Protein AF-A0A8C0X9A4-F1 (afdb_monomer)

Radius of gyration: 16.7 Å; Cα contacts (8 Å, |Δi|>4): 50; chains: 1; bounding box: 32×46×37 Å

Structure (mmCIF, N/CA/C/O backbone):
data_AF-A0A8C0X9A4-F1
#
_entry.id   AF-A0A8C0X9A4-F1
#
loop_
_atom_site.group_PDB
_atom_site.id
_atom_site.type_symbol
_atom_site.label_atom_id
_atom_site.label_alt_id
_atom_site.label_comp_id
_atom_site.label_asym_id
_atom_site.label_entity_id
_atom_site.label_seq_id
_atom_site.pdbx_PDB_ins_code
_atom_site.Cartn_x
_atom_site.Cartn_y
_atom_site.Cartn_z
_atom_site.occupancy
_atom_site.B_iso_or_equiv
_atom_site.auth_seq_id
_atom_site.auth_comp_id
_atom_site.auth_asym_id
_atom_site.auth_atom_id
_atom_site.pdbx_PDB_model_num
ATOM 1 N N . MET A 1 1 ? -3.564 -15.149 -9.905 1.00 48.62 1 MET A N 1
ATOM 2 C CA . MET A 1 1 ? -2.915 -14.439 -8.784 1.00 48.62 1 MET A CA 1
ATOM 3 C C . MET A 1 1 ? -3.964 -14.210 -7.712 1.00 48.62 1 MET A C 1
ATOM 5 O O . MET A 1 1 ? -4.952 -13.555 -8.007 1.00 48.62 1 MET A O 1
ATOM 9 N N . ALA A 1 2 ? -3.787 -14.801 -6.530 1.00 52.59 2 ALA A N 1
ATOM 10 C CA . ALA A 1 2 ? -4.727 -14.726 -5.405 1.00 52.59 2 ALA A CA 1
ATOM 11 C C . ALA A 1 2 ? -4.273 -13.749 -4.297 1.00 52.59 2 ALA A C 1
ATOM 13 O O . ALA A 1 2 ? -4.951 -13.626 -3.285 1.00 52.59 2 ALA A O 1
ATOM 14 N N . LEU A 1 3 ? -3.169 -13.013 -4.511 1.00 62.16 3 LEU A N 1
ATOM 15 C CA . LEU A 1 3 ? -2.470 -12.229 -3.477 1.00 62.16 3 LEU A CA 1
ATOM 16 C C . LEU A 1 3 ? -3.362 -11.250 -2.693 1.00 62.16 3 LEU A C 1
ATOM 18 O O . LEU A 1 3 ? -3.104 -11.007 -1.522 1.00 62.16 3 LEU A O 1
ATOM 22 N N . LEU A 1 4 ? -4.407 -10.698 -3.315 1.00 68.56 4 LEU A N 1
ATOM 23 C CA . LEU A 1 4 ? -5.314 -9.743 -2.665 1.00 68.56 4 LEU A CA 1
ATOM 24 C C . LEU A 1 4 ? -6.579 -10.393 -2.084 1.00 68.56 4 LEU A C 1
ATOM 26 O O . LEU A 1 4 ? -7.197 -9.821 -1.193 1.00 68.56 4 LEU A O 1
ATOM 30 N N . ALA A 1 5 ? -6.975 -11.571 -2.574 1.00 68.81 5 ALA A N 1
ATOM 31 C CA . ALA A 1 5 ? -8.206 -12.238 -2.142 1.00 68.81 5 ALA A CA 1
ATOM 32 C C . ALA A 1 5 ? -8.060 -12.910 -0.766 1.00 68.81 5 ALA A C 1
ATOM 34 O O . ALA A 1 5 ? -9.058 -13.141 -0.090 1.00 68.81 5 ALA A O 1
ATOM 35 N N . GLU A 1 6 ? -6.826 -13.198 -0.348 1.00 77.56 6 GLU A N 1
ATOM 36 C CA . GLU A 1 6 ? -6.508 -13.820 0.943 1.00 77.56 6 GLU A CA 1
ATOM 37 C C . GLU A 1 6 ? -6.422 -12.796 2.091 1.00 77.56 6 GLU A C 1
ATOM 39 O O . GLU A 1 6 ? -6.630 -13.147 3.249 1.00 77.56 6 GLU A O 1
ATOM 44 N N . HIS A 1 7 ? -6.195 -11.516 1.774 1.00 82.81 7 HIS A N 1
ATOM 45 C CA . HIS A 1 7 ? -5.990 -10.435 2.747 1.00 82.81 7 HIS A CA 1
ATOM 46 C C . HIS A 1 7 ? -6.996 -9.294 2.547 1.00 82.81 7 HIS A C 1
ATOM 48 O O . HIS A 1 7 ? -6.633 -8.128 2.378 1.00 82.81 7 HIS A O 1
ATOM 54 N N . LEU A 1 8 ? -8.287 -9.638 2.534 1.00 82.50 8 LEU A N 1
ATOM 55 C CA . LEU A 1 8 ? -9.356 -8.654 2.383 1.00 82.50 8 LEU A CA 1
ATOM 56 C C . LEU A 1 8 ? -9.427 -7.719 3.594 1.00 82.50 8 LEU A C 1
ATOM 58 O O . LEU A 1 8 ? -9.354 -8.139 4.749 1.00 82.50 8 LEU A O 1
ATOM 62 N N . LEU A 1 9 ? -9.640 -6.435 3.312 1.00 86.50 9 LEU A N 1
ATOM 63 C CA . LEU A 1 9 ? -9.939 -5.446 4.339 1.00 86.50 9 LEU A CA 1
ATOM 64 C C . LEU A 1 9 ? -11.260 -5.790 5.035 1.00 86.50 9 LEU A C 1
ATOM 66 O O . LEU A 1 9 ? -12.221 -6.231 4.398 1.00 86.50 9 LEU A O 1
ATOM 70 N N . LYS A 1 10 ? -11.325 -5.536 6.347 1.00 84.31 10 LYS A N 1
ATOM 71 C CA . LYS A 1 10 ? -12.581 -5.639 7.096 1.00 84.31 10 LYS A CA 1
ATOM 72 C C . LYS A 1 10 ? -13.625 -4.674 6.503 1.00 84.31 10 LYS A C 1
ATOM 74 O O . LYS A 1 10 ? -13.259 -3.562 6.109 1.00 84.31 10 LYS A O 1
ATOM 79 N N . PRO A 1 11 ? -14.917 -5.053 6.470 1.00 84.69 11 PRO A N 1
ATOM 80 C CA . PRO A 1 11 ? -15.988 -4.133 6.107 1.00 84.69 1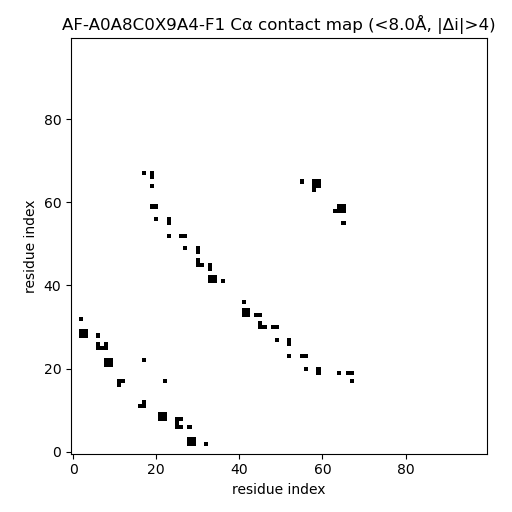1 PRO A CA 1
ATOM 81 C C . PRO A 1 11 ? -15.969 -2.888 6.994 1.00 84.69 11 PRO A C 1
ATOM 83 O O . PRO A 1 11 ? -15.648 -2.971 8.180 1.00 84.69 11 PRO A O 1
ATOM 86 N N . LEU A 1 12 ? -16.344 -1.741 6.428 1.00 83.56 12 LEU A N 1
ATOM 87 C CA . LEU A 1 12 ? -16.407 -0.492 7.179 1.00 83.56 12 LEU A CA 1
ATOM 88 C C . LEU A 1 12 ? -17.538 -0.568 8.228 1.00 83.56 12 LEU A C 1
ATOM 90 O O . LEU A 1 12 ? -18.691 -0.788 7.843 1.00 83.56 12 LEU A O 1
ATOM 94 N N . PRO A 1 13 ? -17.251 -0.382 9.528 1.00 80.88 13 PRO A N 1
ATOM 95 C CA . PRO A 1 13 ? -18.282 -0.345 10.561 1.00 80.88 13 PRO A CA 1
ATOM 96 C C . PRO A 1 13 ? -19.145 0.924 10.466 1.00 80.88 13 PRO A C 1
ATOM 98 O O . PRO A 1 13 ? -18.804 1.895 9.787 1.00 80.88 13 PRO A O 1
ATOM 101 N N . ALA A 1 14 ? -20.286 0.927 11.162 1.00 82.69 14 ALA A N 1
ATOM 102 C CA . ALA A 1 14 ? -21.264 2.020 11.111 1.00 82.69 14 ALA A CA 1
ATOM 103 C C . ALA A 1 14 ? -20.715 3.366 11.624 1.00 82.69 14 ALA A C 1
ATOM 105 O O . ALA A 1 14 ? -21.115 4.425 11.139 1.00 82.69 14 ALA A O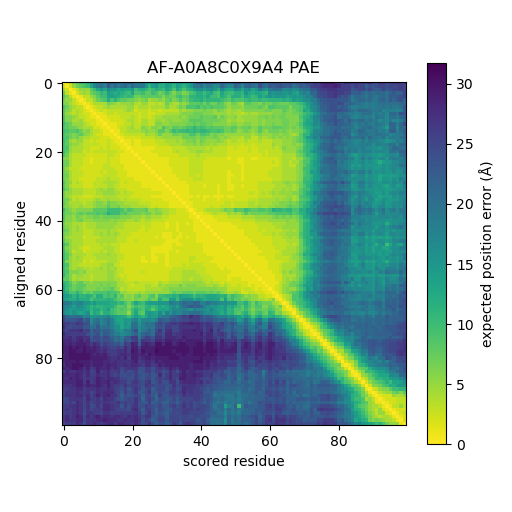 1
ATOM 106 N N . ASP A 1 15 ? -19.776 3.325 12.570 1.00 84.56 15 ASP A N 1
ATOM 107 C CA . ASP A 1 15 ? -19.063 4.492 13.103 1.00 84.56 15 ASP A CA 1
ATOM 108 C C . ASP A 1 15 ? -17.931 4.984 12.181 1.00 84.56 15 ASP A C 1
ATOM 110 O O . ASP A 1 15 ? -17.320 6.019 12.449 1.00 84.56 15 ASP A O 1
ATOM 114 N N . LYS A 1 16 ? -17.682 4.270 11.073 1.00 81.56 16 LYS A N 1
ATOM 115 C CA . LYS A 1 16 ? -16.641 4.533 10.072 1.00 81.56 16 LYS A CA 1
ATOM 116 C C . LYS A 1 16 ? -15.219 4.518 10.638 1.00 81.56 16 LYS A C 1
ATOM 118 O O . LYS A 1 16 ? -14.303 5.013 9.982 1.00 81.56 16 LYS A O 1
ATOM 123 N N . GLN A 1 17 ? -15.025 3.953 11.827 1.00 80.81 17 GLN A N 1
ATOM 124 C CA . GLN A 1 17 ? -13.703 3.797 12.414 1.00 80.81 17 GLN A CA 1
ATOM 125 C C . GLN A 1 17 ? -13.009 2.587 11.801 1.00 80.81 17 GLN A C 1
ATOM 127 O O . GLN A 1 17 ? -13.597 1.524 11.634 1.00 80.81 17 GLN A O 1
ATOM 132 N N . ILE A 1 18 ? -11.737 2.737 11.454 1.00 82.81 18 ILE A N 1
ATOM 133 C CA . ILE A 1 18 ? -10.934 1.633 10.932 1.00 82.81 18 ILE A CA 1
ATOM 134 C C . ILE A 1 18 ? -9.901 1.273 11.990 1.00 82.81 18 ILE A C 1
ATOM 136 O O . ILE A 1 18 ? -9.114 2.119 12.414 1.00 82.81 18 ILE A O 1
ATOM 140 N N . GLU A 1 19 ? -9.891 0.008 12.403 1.00 83.25 19 GLU A N 1
ATOM 141 C CA . GLU A 1 19 ? -8.883 -0.505 13.325 1.00 83.25 19 GLU A CA 1
ATOM 142 C C . GLU A 1 19 ? -7.504 -0.483 12.651 1.00 83.25 19 GLU A C 1
ATOM 144 O O . GLU A 1 19 ? -7.248 -1.221 11.696 1.00 83.25 19 GLU A O 1
ATOM 149 N N . THR A 1 20 ? -6.602 0.357 13.167 1.00 84.19 20 THR A N 1
ATOM 150 C CA . THR A 1 20 ? -5.276 0.597 12.579 1.00 84.19 20 THR A CA 1
ATOM 151 C C . THR A 1 20 ? -4.465 -0.690 12.400 1.00 84.19 20 THR A C 1
ATOM 153 O O . THR A 1 20 ? -3.873 -0.883 11.346 1.00 84.19 20 THR A O 1
ATOM 156 N N . GLY A 1 21 ? -4.452 -1.589 13.391 1.00 86.75 21 GLY A N 1
ATOM 157 C CA . GLY A 1 21 ? -3.660 -2.828 13.343 1.00 86.75 21 GLY A CA 1
ATOM 158 C C . GLY A 1 21 ? -4.078 -3.767 12.203 1.00 86.75 21 GLY A C 1
ATOM 159 O O . GLY A 1 21 ? -3.286 -3.975 11.286 1.00 86.75 21 GLY A O 1
ATOM 160 N N . PRO A 1 22 ? -5.325 -4.270 12.200 1.00 88.12 22 PRO A N 1
ATOM 161 C CA . PRO A 1 22 ? -5.830 -5.132 11.130 1.00 88.12 22 PRO A CA 1
ATOM 162 C C . PRO A 1 22 ? -5.793 -4.483 9.744 1.00 88.12 22 PRO A C 1
ATOM 164 O O . PRO A 1 22 ? -5.595 -5.170 8.745 1.00 88.12 22 PRO A O 1
ATOM 167 N N . PHE A 1 23 ? -5.955 -3.158 9.661 1.00 88.81 23 PHE A N 1
ATOM 168 C CA . PHE A 1 23 ? -5.769 -2.449 8.400 1.00 88.81 23 PHE A CA 1
ATOM 169 C C . PHE A 1 23 ? -4.321 -2.528 7.910 1.00 88.81 23 PHE A C 1
ATOM 171 O O . PHE A 1 23 ? -4.100 -2.893 6.759 1.00 88.81 23 PHE A O 1
ATOM 178 N N . LEU A 1 24 ? -3.345 -2.193 8.766 1.00 89.00 24 LEU A N 1
ATOM 179 C CA . LEU A 1 24 ? -1.919 -2.215 8.418 1.00 89.00 24 LEU A CA 1
ATOM 180 C C . LEU A 1 24 ? -1.443 -3.618 8.041 1.00 89.00 24 LEU A C 1
ATOM 182 O O . LEU A 1 24 ? -0.670 -3.753 7.097 1.00 89.00 24 LEU A O 1
ATOM 186 N N . GLU A 1 25 ? -1.942 -4.641 8.733 1.00 90.06 25 GLU A N 1
ATOM 187 C CA . GLU A 1 25 ? -1.698 -6.043 8.398 1.00 90.06 25 GLU A CA 1
ATOM 188 C C . GLU A 1 25 ? -2.179 -6.354 6.978 1.00 90.06 25 GLU A C 1
ATOM 190 O O . GLU A 1 25 ? -1.371 -6.727 6.131 1.00 90.06 25 GLU A O 1
ATOM 195 N N . ALA A 1 26 ? -3.450 -6.093 6.669 1.00 89.88 26 ALA A N 1
ATOM 196 C CA . ALA A 1 26 ? -4.005 -6.359 5.346 1.00 89.88 26 ALA A CA 1
ATOM 197 C C . ALA A 1 26 ? -3.272 -5.592 4.226 1.00 89.88 26 ALA A C 1
ATOM 199 O O . ALA A 1 26 ? -2.913 -6.181 3.205 1.00 89.88 26 ALA A O 1
ATOM 200 N N . VAL A 1 27 ? -2.977 -4.296 4.411 1.00 90.38 27 VAL A N 1
ATOM 201 C CA . VAL A 1 27 ? -2.279 -3.510 3.374 1.00 90.38 27 VAL A CA 1
ATOM 202 C C . VAL A 1 27 ? -0.794 -3.851 3.241 1.00 90.38 27 VAL A C 1
ATOM 204 O O . VAL A 1 27 ? -0.207 -3.543 2.205 1.00 90.38 27 VAL A O 1
ATOM 207 N N . SER A 1 28 ? -0.180 -4.521 4.223 1.00 91.69 28 SER A N 1
ATOM 208 C CA . SER A 1 28 ? 1.210 -4.997 4.123 1.00 91.69 28 SER A CA 1
ATOM 209 C C . SER A 1 28 ? 1.418 -6.035 3.015 1.00 91.69 28 SER A C 1
ATOM 211 O O . SER A 1 28 ? 2.535 -6.195 2.523 1.00 91.69 28 SER A O 1
ATOM 213 N N . HIS A 1 29 ? 0.336 -6.667 2.551 1.00 91.25 29 HIS A N 1
ATOM 214 C CA . HIS A 1 29 ? 0.342 -7.620 1.440 1.00 91.25 29 HIS A CA 1
ATOM 215 C C . HIS A 1 29 ? 0.190 -6.958 0.061 1.00 91.25 29 HIS A C 1
ATOM 217 O O . HIS A 1 29 ? 0.307 -7.630 -0.963 1.00 91.25 29 HIS A O 1
ATOM 223 N N . LEU A 1 30 ? -0.035 -5.639 0.004 1.00 90.88 30 LEU A N 1
ATOM 224 C CA . LEU A 1 30 ? -0.205 -4.898 -1.246 1.00 90.88 30 LEU A CA 1
ATOM 225 C C . LEU A 1 30 ? 1.112 -4.629 -2.002 1.00 90.88 30 LEU A C 1
ATOM 227 O O . LEU A 1 30 ? 1.113 -4.788 -3.218 1.00 90.88 30 LEU A O 1
ATOM 231 N N . PRO A 1 31 ? 2.244 -4.24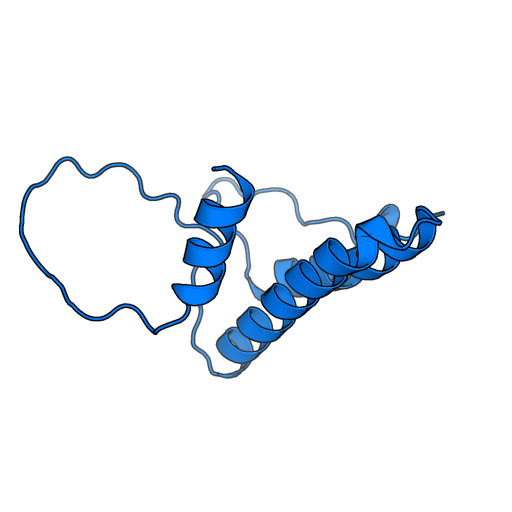5 -1.375 1.00 92.44 31 PRO A N 1
ATOM 232 C CA . PRO A 1 31 ? 3.464 -3.904 -2.111 1.00 92.44 31 PRO A CA 1
ATOM 233 C C . PRO A 1 31 ? 3.969 -4.967 -3.113 1.00 92.44 31 PRO A C 1
ATOM 235 O O . PRO A 1 31 ? 4.366 -4.576 -4.213 1.00 92.44 31 PRO A O 1
ATOM 238 N N . PRO A 1 32 ? 3.919 -6.286 -2.827 1.00 91.19 32 PRO A N 1
ATOM 239 C CA . PRO A 1 32 ? 4.290 -7.323 -3.799 1.00 91.19 32 PRO A CA 1
ATOM 240 C C . PRO A 1 32 ? 3.444 -7.337 -5.082 1.00 91.19 32 PRO A C 1
ATOM 242 O O . PRO A 1 32 ? 3.919 -7.781 -6.124 1.00 91.19 32 PRO A O 1
ATOM 245 N N . PHE A 1 33 ? 2.211 -6.816 -5.052 1.00 89.44 33 PHE A N 1
ATOM 246 C CA . PHE A 1 33 ? 1.363 -6.703 -6.244 1.00 89.44 33 PHE A CA 1
ATOM 247 C C . PHE A 1 33 ? 2.022 -5.867 -7.351 1.00 89.44 33 PHE A C 1
ATOM 249 O O . PHE A 1 33 ? 1.866 -6.170 -8.532 1.00 89.44 33 PHE A O 1
ATOM 256 N N . PHE A 1 34 ? 2.796 -4.840 -6.992 1.00 89.38 34 PHE A N 1
ATOM 257 C CA . PHE A 1 34 ? 3.458 -3.976 -7.971 1.00 89.38 34 PHE A CA 1
ATOM 258 C C . PHE A 1 34 ? 4.595 -4.681 -8.720 1.00 89.38 34 PHE A C 1
ATOM 260 O O . PHE A 1 34 ? 4.878 -4.318 -9.860 1.00 89.38 34 PHE A O 1
ATOM 267 N N . ASP A 1 35 ? 5.194 -5.726 -8.139 1.00 89.75 35 ASP A N 1
ATOM 268 C CA . ASP A 1 35 ? 6.181 -6.554 -8.842 1.00 89.75 35 ASP A CA 1
ATOM 269 C C . ASP A 1 35 ? 5.516 -7.381 -9.955 1.00 89.75 35 ASP A C 1
ATOM 271 O O . ASP A 1 35 ? 6.112 -7.634 -11.003 1.00 89.75 35 ASP A O 1
ATOM 275 N N . CYS A 1 36 ? 4.246 -7.758 -9.768 1.00 90.50 36 CYS A N 1
ATOM 276 C CA . CYS A 1 36 ? 3.468 -8.515 -10.747 1.00 90.50 36 CYS A CA 1
ATOM 277 C C . CYS A 1 36 ? 3.112 -7.710 -12.008 1.00 90.50 36 CYS A C 1
ATOM 279 O O . CYS A 1 36 ? 2.713 -8.303 -13.009 1.00 90.50 36 CYS A O 1
ATOM 281 N N . LEU A 1 37 ? 3.262 -6.381 -11.981 1.00 88.75 37 LEU A N 1
ATOM 282 C CA . LEU A 1 37 ? 2.995 -5.506 -13.127 1.00 88.75 37 LEU A CA 1
ATOM 283 C C . LEU A 1 37 ? 4.131 -5.514 -14.165 1.00 88.75 37 LEU A C 1
ATOM 285 O O . LEU A 1 37 ? 3.981 -4.934 -15.239 1.00 88.75 37 LEU A O 1
ATOM 289 N N . GLY A 1 38 ? 5.264 -6.161 -13.866 1.00 84.75 38 GLY A N 1
ATOM 290 C CA . GLY A 1 38 ? 6.322 -6.447 -14.841 1.00 84.75 38 GLY A CA 1
ATOM 291 C C . GLY A 1 38 ? 7.094 -5.228 -15.352 1.00 84.75 38 GLY A C 1
ATOM 292 O O . GLY A 1 38 ? 7.840 -5.349 -16.321 1.00 84.75 38 GLY A O 1
ATOM 293 N N . SER A 1 39 ? 6.936 -4.060 -14.720 1.00 92.56 39 SER A N 1
ATOM 294 C CA . SER A 1 39 ? 7.629 -2.830 -15.106 1.00 92.56 39 SER A CA 1
ATOM 295 C C . SER A 1 39 ? 8.343 -2.189 -13.915 1.00 92.56 39 SER A C 1
ATOM 297 O O . SER A 1 39 ? 7.715 -1.956 -12.878 1.00 92.56 39 SER A O 1
ATOM 299 N N . PRO A 1 40 ? 9.626 -1.806 -14.063 1.00 91.38 40 PRO A N 1
ATOM 300 C CA . PRO A 1 40 ? 10.364 -1.109 -13.013 1.00 91.38 40 PRO A CA 1
ATOM 301 C C . PRO A 1 40 ? 9.779 0.273 -12.695 1.00 91.38 40 PRO A C 1
ATOM 303 O O . PRO A 1 40 ? 10.084 0.821 -11.636 1.00 91.38 40 PRO A O 1
ATOM 306 N N . VAL A 1 41 ? 8.902 0.818 -13.551 1.00 94.44 41 VAL A N 1
ATOM 307 C CA . VAL A 1 41 ? 8.219 2.102 -13.324 1.00 94.44 41 VAL A CA 1
ATOM 308 C C . VAL A 1 41 ? 7.350 2.099 -12.059 1.00 94.44 41 VAL A C 1
ATOM 310 O O . VAL A 1 41 ? 7.085 3.156 -11.498 1.00 94.44 41 VAL A O 1
ATOM 313 N N . PHE A 1 42 ? 6.941 0.921 -11.573 1.00 92.25 42 PHE A N 1
ATOM 314 C CA . PHE A 1 42 ? 6.148 0.780 -10.348 1.00 92.25 42 PHE A CA 1
ATOM 315 C C . PHE A 1 42 ? 6.998 0.664 -9.074 1.00 92.25 42 PHE A C 1
ATOM 317 O O . PHE A 1 42 ? 6.458 0.708 -7.968 1.00 92.25 42 PHE A O 1
ATOM 324 N N . THR A 1 43 ? 8.326 0.570 -9.197 1.00 91.19 43 THR A N 1
ATOM 325 C CA . THR A 1 43 ? 9.244 0.455 -8.050 1.00 91.19 43 THR A CA 1
ATOM 326 C C . THR A 1 43 ? 9.144 1.641 -7.083 1.00 91.19 43 THR A C 1
ATOM 328 O O . THR A 1 43 ? 9.060 1.396 -5.878 1.00 91.19 43 THR A O 1
ATOM 331 N N . PRO A 1 44 ? 9.089 2.912 -7.544 1.00 93.00 44 PRO A N 1
ATOM 332 C CA . PRO A 1 44 ? 8.926 4.051 -6.639 1.00 93.00 44 PRO A CA 1
ATOM 333 C C . PRO A 1 44 ? 7.601 4.004 -5.867 1.00 93.00 44 PRO A C 1
ATOM 335 O O . PRO A 1 44 ? 7.574 4.300 -4.677 1.00 93.00 44 PRO A O 1
ATOM 338 N N . ILE A 1 45 ? 6.520 3.553 -6.514 1.00 92.19 45 ILE A N 1
ATOM 339 C CA . ILE A 1 45 ? 5.189 3.423 -5.901 1.00 92.19 45 ILE A CA 1
ATOM 340 C C . ILE A 1 45 ? 5.206 2.343 -4.813 1.00 92.19 45 ILE A C 1
ATOM 342 O O . ILE A 1 45 ? 4.757 2.572 -3.690 1.00 92.19 45 ILE A O 1
ATOM 346 N N . LYS A 1 46 ? 5.787 1.177 -5.116 1.00 91.62 46 LYS A N 1
ATOM 347 C CA . LYS A 1 46 ? 5.981 0.098 -4.141 1.00 91.62 46 LYS A CA 1
ATOM 348 C C . LYS A 1 46 ? 6.777 0.574 -2.923 1.00 91.62 46 LYS A C 1
ATOM 350 O O . LYS A 1 46 ? 6.399 0.262 -1.791 1.00 91.62 46 LYS A O 1
ATOM 355 N N . ALA A 1 47 ? 7.876 1.295 -3.149 1.00 92.25 47 ALA A N 1
ATOM 356 C CA . ALA A 1 47 ? 8.752 1.781 -2.088 1.00 92.25 47 ALA A CA 1
ATOM 357 C C . ALA A 1 47 ? 8.043 2.789 -1.172 1.00 92.25 47 ALA A C 1
ATOM 359 O O . ALA A 1 47 ? 8.131 2.653 0.048 1.00 92.25 47 ALA A O 1
ATOM 360 N N . ASP A 1 48 ? 7.293 3.737 -1.742 1.00 91.81 48 ASP A N 1
ATOM 361 C CA . ASP A 1 48 ? 6.528 4.729 -0.977 1.00 91.81 48 ASP A CA 1
ATOM 362 C C . ASP A 1 48 ? 5.466 4.066 -0.085 1.00 91.81 48 ASP A C 1
ATOM 364 O O . ASP A 1 48 ? 5.435 4.277 1.130 1.00 91.81 48 ASP A O 1
ATOM 368 N N . ILE A 1 49 ? 4.655 3.168 -0.654 1.00 91.69 49 ILE A N 1
ATOM 369 C CA . ILE A 1 49 ? 3.618 2.442 0.094 1.00 91.69 49 ILE A CA 1
ATOM 370 C C . ILE A 1 49 ? 4.245 1.607 1.218 1.00 91.69 49 ILE A C 1
ATOM 372 O O . ILE A 1 49 ? 3.777 1.650 2.358 1.00 91.69 49 ILE A O 1
ATOM 376 N N . SER A 1 50 ? 5.334 0.889 0.925 1.00 92.31 50 SER A N 1
ATOM 377 C CA . SER A 1 50 ? 6.050 0.080 1.923 1.00 92.31 50 SER A CA 1
ATOM 378 C C . SER A 1 50 ? 6.605 0.943 3.062 1.00 92.31 50 SER A C 1
ATOM 380 O O . SER A 1 50 ? 6.491 0.580 4.237 1.00 92.31 50 SER A O 1
ATOM 382 N N . GLY A 1 51 ? 7.170 2.110 2.733 1.00 91.69 51 GLY A N 1
ATOM 383 C CA . GLY A 1 51 ? 7.666 3.078 3.710 1.00 91.69 51 GLY A CA 1
ATOM 384 C C . GLY A 1 51 ? 6.554 3.591 4.625 1.00 91.69 51 GLY A C 1
ATOM 385 O O . GLY A 1 51 ? 6.695 3.555 5.849 1.00 91.69 51 GLY A O 1
ATOM 386 N N . ASN A 1 52 ? 5.411 3.972 4.054 1.00 89.94 52 ASN A N 1
ATOM 387 C CA . ASN A 1 52 ? 4.255 4.461 4.805 1.00 89.94 52 ASN A CA 1
ATOM 388 C C . ASN A 1 52 ? 3.697 3.412 5.781 1.00 89.94 52 ASN A C 1
ATOM 390 O O . ASN A 1 52 ? 3.420 3.727 6.943 1.00 89.94 52 ASN A O 1
ATOM 394 N N . ILE A 1 53 ? 3.578 2.154 5.346 1.00 89.75 53 ILE A N 1
ATOM 395 C CA . ILE A 1 53 ? 3.136 1.040 6.202 1.00 89.75 53 ILE A CA 1
ATOM 396 C C . ILE A 1 53 ? 4.130 0.812 7.345 1.00 89.75 53 ILE A C 1
ATOM 398 O O . ILE A 1 53 ? 3.720 0.684 8.502 1.00 89.75 53 ILE A O 1
ATOM 402 N N . THR A 1 54 ? 5.433 0.820 7.046 1.00 89.19 54 THR A N 1
ATOM 403 C CA . THR A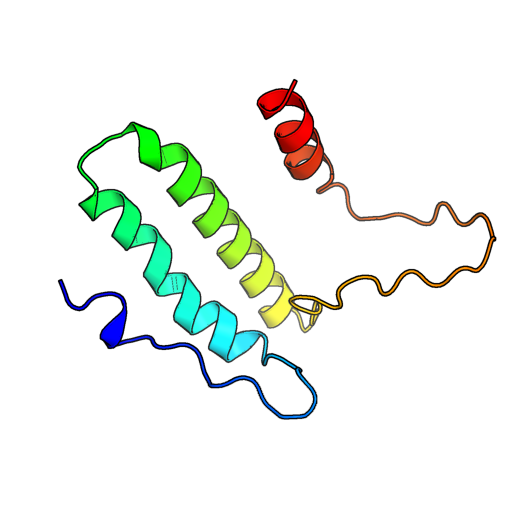 1 54 ? 6.502 0.642 8.043 1.00 89.19 54 THR A CA 1
ATOM 404 C C . THR A 1 54 ? 6.426 1.710 9.128 1.00 89.19 54 THR A C 1
ATOM 406 O O . THR A 1 54 ? 6.402 1.397 10.319 1.00 89.19 54 THR A O 1
ATOM 409 N N . VAL A 1 55 ? 6.330 2.975 8.720 1.00 88.25 55 VAL A N 1
ATOM 410 C CA . VAL A 1 55 ? 6.247 4.118 9.632 1.00 88.25 55 VAL A CA 1
ATOM 411 C C . VAL A 1 55 ? 5.005 4.016 10.520 1.00 88.25 55 VAL A C 1
ATOM 413 O O . VAL A 1 55 ? 5.107 4.126 11.742 1.00 88.25 55 VAL A O 1
ATOM 416 N N . ARG A 1 56 ? 3.830 3.735 9.943 1.00 84.31 56 ARG A N 1
ATOM 417 C CA . ARG A 1 56 ? 2.584 3.606 10.718 1.00 84.31 56 ARG A CA 1
ATOM 418 C C . ARG A 1 56 ? 2.609 2.428 11.688 1.00 84.31 56 ARG A C 1
ATOM 420 O O . ARG A 1 56 ? 2.189 2.588 12.829 1.00 84.31 56 ARG A O 1
ATOM 427 N N . THR A 1 57 ? 3.179 1.298 11.281 1.00 86.12 57 THR A N 1
ATOM 428 C CA . THR A 1 57 ? 3.336 0.119 12.146 1.00 86.12 57 THR A CA 1
ATOM 429 C C . THR A 1 57 ? 4.215 0.433 13.357 1.00 86.12 57 THR A C 1
ATOM 431 O O . THR A 1 57 ? 3.877 0.068 14.483 1.00 86.12 57 THR A O 1
ATOM 434 N N . GLN A 1 58 ? 5.310 1.176 13.159 1.00 85.06 58 GLN A N 1
ATOM 435 C CA . GLN A 1 58 ? 6.179 1.608 14.257 1.00 85.06 58 GLN A CA 1
ATOM 436 C C . GLN A 1 58 ? 5.456 2.527 15.247 1.00 85.06 58 GLN A C 1
ATOM 438 O O . GLN A 1 58 ? 5.625 2.372 16.458 1.00 85.06 58 GLN A O 1
ATOM 443 N N . TYR A 1 59 ? 4.636 3.462 14.761 1.00 79.81 59 TYR A N 1
ATOM 444 C CA . TYR A 1 59 ? 3.824 4.313 15.632 1.00 79.81 59 TYR A CA 1
ATOM 445 C C . TYR A 1 59 ? 2.806 3.497 16.436 1.00 79.81 59 TYR A C 1
ATOM 447 O O . TYR A 1 59 ? 2.731 3.660 17.655 1.00 79.81 59 TYR A O 1
ATOM 455 N N . THR A 1 60 ? 2.107 2.554 15.797 1.00 79.62 60 THR A N 1
ATOM 456 C CA . THR A 1 60 ? 1.168 1.653 16.480 1.00 79.62 60 THR A CA 1
ATOM 457 C C . THR A 1 60 ? 1.860 0.826 17.567 1.00 79.62 60 THR A C 1
ATOM 459 O O . THR A 1 60 ? 1.368 0.776 18.692 1.00 79.62 60 THR A O 1
ATOM 462 N N . HIS A 1 61 ? 3.036 0.251 17.292 1.00 81.94 61 HIS A N 1
ATOM 463 C CA . HIS A 1 61 ? 3.799 -0.522 18.283 1.00 81.94 61 HIS A CA 1
ATOM 464 C C . HIS A 1 61 ? 4.300 0.338 19.460 1.00 81.94 61 HIS A C 1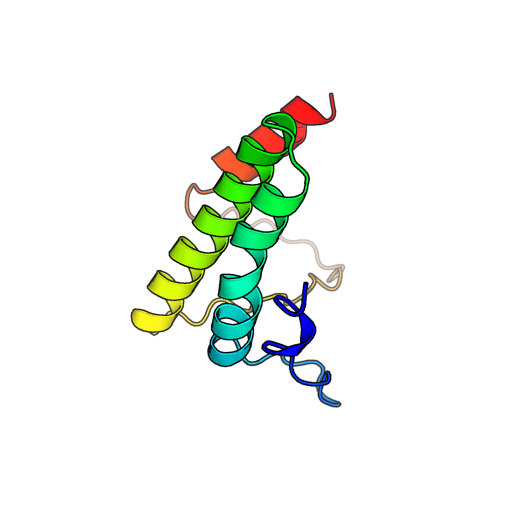
ATOM 466 O O . HIS A 1 61 ? 4.509 -0.161 20.564 1.00 81.94 61 HIS A O 1
ATOM 472 N N . ARG A 1 62 ? 4.486 1.648 19.254 1.00 80.50 62 ARG A N 1
ATOM 473 C CA . ARG A 1 62 ? 4.839 2.610 20.314 1.00 80.50 62 ARG A CA 1
ATOM 474 C C . ARG A 1 62 ? 3.627 3.124 21.102 1.00 80.50 62 ARG A C 1
ATOM 476 O O . ARG A 1 62 ? 3.788 4.018 21.925 1.00 80.50 62 ARG A O 1
ATOM 483 N N . GLY A 1 63 ? 2.425 2.604 20.845 1.00 76.19 63 GLY A N 1
ATOM 484 C CA . GLY A 1 63 ? 1.184 3.086 21.461 1.00 76.19 63 GLY A CA 1
ATOM 485 C C . GLY A 1 63 ? 0.730 4.458 20.947 1.00 76.19 63 GLY A C 1
ATOM 486 O O . GLY A 1 63 ? -0.208 5.040 21.486 1.00 76.19 63 GLY A O 1
ATOM 487 N N . LEU A 1 64 ? 1.366 4.980 19.893 1.00 74.50 64 LEU A N 1
ATOM 488 C CA . LEU A 1 64 ? 0.994 6.227 19.234 1.00 74.50 64 LEU A CA 1
ATOM 489 C C . LEU A 1 64 ? -0.023 5.891 18.141 1.00 74.50 64 LEU A C 1
ATOM 491 O O . LEU A 1 64 ? 0.328 5.676 16.981 1.00 74.50 64 LEU A O 1
ATOM 495 N N . ASN A 1 65 ? -1.292 5.769 18.529 1.00 62.38 65 ASN A N 1
ATOM 496 C CA . ASN A 1 65 ? -2.364 5.400 17.608 1.00 62.38 65 ASN A CA 1
ATOM 497 C C . ASN A 1 65 ? -2.738 6.606 16.731 1.00 62.38 65 ASN A C 1
ATOM 499 O O . ASN A 1 65 ? -3.647 7.372 17.047 1.00 62.38 65 ASN A O 1
ATOM 503 N N . LEU A 1 66 ? -1.974 6.817 15.656 1.00 64.44 66 LEU A N 1
ATOM 504 C CA . LEU A 1 66 ? -2.277 7.846 14.668 1.00 64.44 66 LEU A CA 1
ATOM 505 C C . LEU A 1 66 ? -3.551 7.428 13.912 1.00 64.44 66 LEU A C 1
ATOM 507 O O . LEU A 1 66 ? -3.557 6.345 13.319 1.00 64.44 66 LEU A O 1
ATOM 511 N N . PRO A 1 67 ? -4.622 8.242 13.911 1.00 63.16 67 PRO A N 1
ATOM 512 C CA . PRO A 1 67 ? -5.848 7.891 13.209 1.00 63.16 67 PRO A CA 1
ATOM 513 C C . PRO A 1 67 ? -5.557 7.723 11.716 1.00 63.16 67 PRO A C 1
ATOM 515 O O . PRO A 1 67 ? -5.002 8.613 11.071 1.00 63.16 67 PRO A O 1
ATOM 518 N N . LEU A 1 68 ? -5.936 6.564 11.173 1.00 61.50 68 LEU A N 1
ATOM 519 C CA . LEU A 1 68 ? -5.640 6.163 9.797 1.00 61.50 68 LEU A CA 1
ATOM 520 C C . LEU A 1 68 ? -6.240 7.124 8.754 1.00 61.50 68 LEU A C 1
ATOM 522 O O . LEU A 1 68 ? -5.658 7.325 7.688 1.00 61.50 68 LEU A O 1
ATOM 526 N N . ALA A 1 69 ? -7.367 7.740 9.103 1.00 57.38 69 ALA A N 1
ATOM 527 C CA . ALA A 1 69 ? -7.937 8.919 8.474 1.00 57.38 69 ALA A CA 1
ATOM 528 C C . ALA A 1 69 ? -9.071 9.435 9.373 1.00 57.38 69 ALA A C 1
ATOM 530 O O . ALA A 1 69 ? -10.192 8.943 9.310 1.00 57.38 69 ALA A O 1
ATOM 531 N N . ALA A 1 70 ? -8.820 10.461 10.182 1.00 43.03 70 ALA A N 1
ATOM 532 C CA . ALA A 1 70 ? -9.869 11.453 10.358 1.00 43.03 70 ALA A CA 1
ATOM 533 C C . ALA A 1 70 ? -9.727 12.358 9.137 1.00 43.03 70 ALA A C 1
ATOM 535 O O . ALA A 1 70 ? -8.786 13.147 9.072 1.00 43.03 70 ALA A O 1
ATOM 536 N N . ALA A 1 71 ? -10.585 12.204 8.124 1.00 37.06 71 ALA A N 1
ATOM 537 C CA . ALA A 1 71 ? -10.703 13.263 7.130 1.00 37.06 71 ALA A CA 1
ATOM 538 C C . ALA A 1 71 ? -10.904 14.571 7.915 1.00 37.06 71 ALA A C 1
ATOM 540 O O . ALA A 1 71 ? -11.784 14.589 8.787 1.00 37.06 71 ALA A O 1
ATOM 541 N N . PRO A 1 72 ? -10.106 15.631 7.689 1.00 40.81 72 PRO A N 1
ATOM 542 C CA . PRO A 1 72 ? -10.434 16.923 8.254 1.00 40.81 72 PRO A CA 1
ATOM 543 C C . PRO A 1 72 ? -11.813 17.285 7.705 1.00 40.81 72 PRO A C 1
ATOM 545 O O . PRO A 1 72 ? -11.966 17.633 6.538 1.00 40.81 72 PRO A O 1
ATOM 548 N N . GLN A 1 73 ? -12.846 17.141 8.533 1.00 37.81 73 GLN A N 1
ATOM 549 C CA . GLN A 1 73 ? -14.079 17.867 8.297 1.00 37.81 73 GLN A CA 1
ATOM 550 C C . GLN A 1 73 ? -13.667 19.337 8.360 1.00 37.81 73 GLN A C 1
ATOM 552 O O . GLN A 1 73 ? -13.035 19.710 9.355 1.00 37.81 73 GLN A O 1
ATOM 557 N N . PRO A 1 74 ? -13.941 20.157 7.332 1.00 35.72 74 PRO A N 1
ATOM 558 C CA . PRO A 1 74 ? -13.638 21.573 7.406 1.00 35.72 74 PRO A CA 1
ATOM 559 C C . PRO A 1 74 ? -14.425 22.140 8.588 1.00 35.72 74 PRO A C 1
ATOM 561 O O . PRO A 1 74 ? -15.638 22.320 8.533 1.00 35.72 74 PRO A O 1
ATOM 564 N N . LYS A 1 75 ? -13.736 22.349 9.709 1.00 41.78 75 LYS A N 1
ATOM 565 C CA . LYS A 1 75 ? -14.237 23.165 10.802 1.00 41.78 75 LYS A CA 1
ATOM 566 C C . LYS A 1 75 ? -13.951 24.589 10.373 1.00 41.78 75 LYS A C 1
ATOM 568 O O . LYS A 1 75 ? -12.830 25.071 10.492 1.00 41.78 75 LYS A O 1
ATOM 573 N N . GLU A 1 76 ? -14.966 25.212 9.795 1.00 46.16 76 GLU A N 1
ATOM 574 C CA . GLU A 1 76 ? -15.020 26.654 9.627 1.00 46.16 76 GLU A CA 1
ATOM 575 C C . GLU A 1 76 ? -14.883 27.277 11.025 1.00 46.16 76 GLU A C 1
ATOM 577 O O . GLU A 1 76 ? -15.772 27.177 11.868 1.00 46.16 76 GLU A O 1
ATOM 582 N N . GLY A 1 77 ? -13.693 27.782 11.329 1.00 42.50 77 GLY A N 1
ATOM 583 C CA . GLY A 1 77 ? -13.354 28.274 12.657 1.00 42.50 77 GLY A CA 1
ATOM 584 C C . GLY A 1 77 ? -11.938 28.818 12.665 1.00 42.50 77 GLY A C 1
ATOM 585 O O . GLY A 1 77 ? -10.980 28.069 12.833 1.00 42.50 77 GLY A O 1
ATOM 586 N N . GLY A 1 78 ? -11.822 30.123 12.421 1.00 48.12 78 GLY A N 1
ATOM 587 C CA . GLY A 1 78 ? -10.556 30.846 12.413 1.00 48.12 78 GLY A CA 1
ATOM 588 C C . GLY A 1 78 ? -9.814 30.771 13.748 1.00 48.12 78 GLY A C 1
ATOM 589 O O . GLY A 1 78 ? -10.421 30.759 14.818 1.00 48.12 78 GLY A O 1
ATOM 590 N N . GLY A 1 79 ? -8.485 30.756 13.667 1.00 42.31 79 GLY A N 1
ATOM 591 C CA . GLY A 1 79 ? -7.611 30.868 14.829 1.00 42.31 79 GLY A CA 1
ATOM 592 C C . GLY A 1 79 ? -6.230 30.274 14.588 1.00 42.31 79 GLY A C 1
ATOM 593 O O . GLY A 1 79 ? -6.040 29.070 14.715 1.00 42.31 79 GLY A O 1
ATOM 594 N N . ASP A 1 80 ? -5.279 31.148 14.259 1.00 46.91 80 ASP A N 1
ATOM 595 C CA . ASP A 1 80 ? -3.827 30.947 14.288 1.00 46.91 80 ASP A CA 1
ATOM 596 C C . ASP A 1 80 ? -3.357 30.035 15.440 1.00 46.91 80 ASP A C 1
ATOM 598 O O . ASP A 1 80 ? -3.419 30.429 16.604 1.00 46.91 80 ASP A O 1
ATOM 602 N N . ARG A 1 81 ? -2.825 28.846 15.118 1.00 41.31 81 ARG A N 1
ATOM 603 C CA . ARG A 1 81 ? 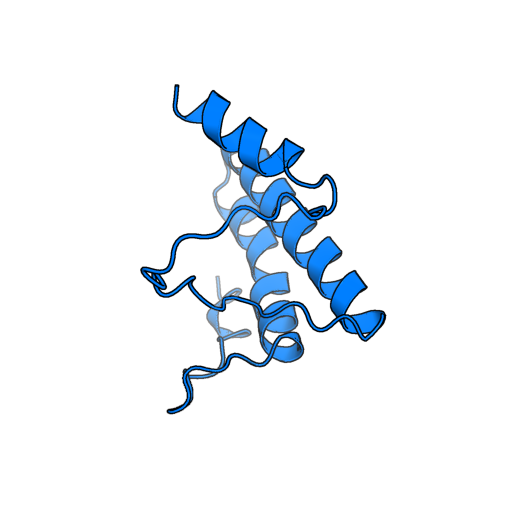-1.845 28.109 15.941 1.00 41.31 81 ARG A CA 1
ATOM 604 C C . ARG A 1 81 ? -0.912 27.293 15.046 1.00 41.31 81 ARG A C 1
ATOM 606 O O . ARG A 1 81 ? -1.251 26.219 14.555 1.00 41.31 81 ARG A O 1
ATOM 613 N N . LYS A 1 82 ? 0.286 27.841 14.832 1.00 39.66 82 LYS A N 1
ATOM 614 C CA . LYS A 1 82 ? 1.453 27.172 14.242 1.00 39.66 82 LYS A CA 1
ATOM 615 C C . LYS A 1 82 ? 2.132 26.294 15.298 1.00 39.66 82 LYS A C 1
ATOM 617 O O . LYS A 1 82 ? 3.261 26.568 15.687 1.00 39.66 82 LYS A O 1
ATOM 622 N N . ASP A 1 83 ? 1.471 25.230 15.735 1.00 40.47 83 ASP A N 1
ATOM 623 C CA . ASP A 1 83 ? 2.074 24.291 16.682 1.00 40.47 83 ASP A CA 1
ATOM 624 C C . ASP A 1 83 ? 2.429 22.990 15.953 1.00 40.47 83 ASP A C 1
ATOM 626 O O . ASP A 1 83 ? 1.610 22.098 15.766 1.00 40.47 83 ASP A O 1
ATOM 630 N N . SER A 1 84 ? 3.681 22.961 15.486 1.00 42.44 84 SER A N 1
ATOM 631 C CA . SER A 1 84 ? 4.557 21.794 15.314 1.00 42.44 84 SER A CA 1
ATOM 632 C C . SER A 1 84 ? 3.909 20.482 14.839 1.00 42.44 84 SER A C 1
ATOM 634 O O . SER A 1 84 ? 3.586 19.592 15.626 1.00 42.44 84 SER A O 1
ATOM 636 N N . TRP A 1 85 ? 3.821 20.318 13.518 1.00 35.72 85 TRP A N 1
ATOM 637 C CA . TRP A 1 85 ? 3.706 18.997 12.897 1.00 35.72 85 TRP A CA 1
ATOM 638 C C . TRP A 1 85 ? 5.103 18.362 12.801 1.00 35.72 85 TRP A C 1
ATOM 640 O O . TRP A 1 85 ? 6.051 19.065 12.437 1.00 35.72 85 TRP A O 1
ATOM 650 N N . PRO A 1 86 ? 5.275 17.056 13.090 1.00 36.16 86 PRO A N 1
ATOM 651 C CA . PRO A 1 86 ? 6.552 16.393 12.869 1.00 36.16 86 PRO A CA 1
ATOM 652 C C . PRO A 1 86 ? 6.913 16.486 11.383 1.00 36.16 86 PRO A C 1
ATOM 654 O O . PRO A 1 86 ? 6.064 16.332 10.507 1.00 36.16 86 PRO A O 1
ATOM 657 N N . SER A 1 87 ? 8.187 16.748 11.127 1.00 40.09 87 SER A N 1
ATOM 658 C CA . SER A 1 87 ? 8.867 17.077 9.868 1.00 40.09 87 SER A CA 1
ATOM 659 C C . SER A 1 87 ? 8.808 16.009 8.752 1.00 40.09 87 SER A C 1
ATOM 661 O O . SER A 1 87 ? 9.739 15.866 7.968 1.00 40.09 87 SER A O 1
ATOM 663 N N . SER A 1 88 ? 7.697 15.280 8.617 1.00 40.41 88 SER A N 1
ATOM 664 C CA . SER A 1 88 ? 7.355 14.447 7.450 1.00 40.41 88 SER A CA 1
ATOM 665 C C . SER A 1 88 ? 6.644 15.235 6.339 1.00 40.41 88 SER A C 1
ATOM 667 O O . SER A 1 88 ? 6.084 14.652 5.413 1.00 40.41 88 SER A O 1
ATOM 669 N N . THR A 1 89 ? 6.688 16.569 6.384 1.00 42.06 89 THR A N 1
ATOM 670 C CA . THR A 1 89 ? 6.261 17.425 5.268 1.00 42.06 89 THR A CA 1
ATOM 671 C C . THR A 1 89 ? 7.172 17.292 4.050 1.00 42.06 89 THR A C 1
ATOM 673 O O . THR A 1 89 ? 6.763 17.703 2.973 1.00 42.06 89 THR A O 1
ATOM 676 N N . SER A 1 90 ? 8.359 16.683 4.171 1.00 39.66 90 SER A N 1
ATOM 677 C CA . SER A 1 90 ? 9.239 16.423 3.025 1.00 39.66 90 SER A CA 1
ATOM 678 C C . SER A 1 90 ? 8.613 15.459 2.011 1.00 39.66 90 SER A C 1
ATOM 680 O O . SER A 1 90 ? 8.761 15.669 0.811 1.00 39.66 90 SER A O 1
ATOM 682 N N . SER A 1 91 ? 7.852 14.457 2.470 1.00 51.47 91 SER A N 1
ATOM 683 C CA . SER A 1 91 ? 7.121 13.550 1.576 1.00 51.47 91 SER A CA 1
ATOM 684 C C . SER A 1 91 ? 6.006 14.308 0.850 1.00 51.47 91 SER A C 1
ATOM 686 O O . SER A 1 91 ? 5.989 14.330 -0.375 1.00 51.47 91 SER A O 1
ATOM 688 N N . LEU A 1 92 ? 5.153 15.054 1.566 1.00 41.19 92 LEU A N 1
ATOM 689 C CA . LEU A 1 92 ? 4.075 15.866 0.970 1.00 41.19 92 LEU A CA 1
ATOM 690 C C . LEU A 1 92 ? 4.578 17.021 0.082 1.00 41.19 92 LEU A C 1
ATOM 692 O O . LEU A 1 92 ? 3.932 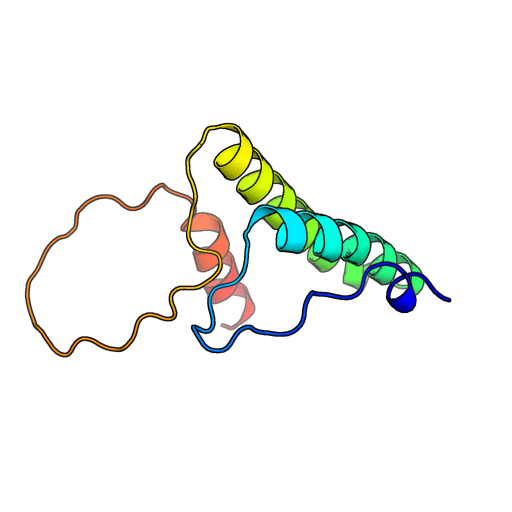17.359 -0.905 1.00 41.19 92 LEU A O 1
ATOM 696 N N . GLN A 1 93 ? 5.748 17.594 0.368 1.00 38.50 93 GLN A N 1
ATOM 697 C CA . GLN A 1 93 ? 6.413 18.558 -0.518 1.00 38.50 93 GLN A CA 1
ATOM 698 C C . GLN A 1 93 ? 6.934 17.894 -1.797 1.00 38.50 93 GLN A C 1
ATOM 700 O O . GLN A 1 93 ? 6.913 18.520 -2.854 1.00 38.50 93 GLN A O 1
ATOM 705 N N . SER A 1 94 ? 7.334 16.621 -1.732 1.00 41.38 94 SER A N 1
ATOM 706 C CA . SER A 1 94 ? 7.671 15.826 -2.916 1.00 41.38 94 SER A CA 1
ATOM 707 C C . SER A 1 94 ? 6.442 15.597 -3.809 1.00 41.38 94 SER A C 1
ATOM 709 O O . SER A 1 94 ? 6.553 15.693 -5.028 1.00 41.38 94 SER A O 1
ATOM 711 N N . TRP A 1 95 ? 5.250 15.432 -3.221 1.00 41.59 95 TRP A N 1
ATOM 712 C CA . TRP A 1 95 ? 3.984 15.348 -3.966 1.00 41.59 95 TRP A CA 1
ATOM 713 C C . TRP A 1 95 ? 3.624 16.640 -4.720 1.00 41.59 95 TRP A C 1
ATOM 715 O O . TRP A 1 95 ? 3.036 16.564 -5.797 1.00 41.59 95 TRP A O 1
ATOM 725 N N . LEU A 1 96 ? 4.009 17.820 -4.214 1.00 40.09 96 LEU A N 1
ATOM 726 C CA . LEU A 1 96 ? 3.765 19.098 -4.901 1.00 40.09 96 LEU A CA 1
ATOM 727 C C . LEU A 1 96 ? 4.677 19.308 -6.124 1.00 40.09 96 LEU A C 1
ATOM 729 O O . LEU A 1 96 ? 4.285 19.984 -7.066 1.00 40.09 96 LEU A O 1
ATOM 733 N N . LEU A 1 97 ? 5.880 18.726 -6.111 1.00 39.97 97 LEU A N 1
ATOM 734 C CA . LEU A 1 97 ? 6.863 18.811 -7.201 1.00 39.97 97 LEU A CA 1
ATOM 735 C C . LEU A 1 97 ? 6.597 17.824 -8.344 1.00 39.97 97 LEU A C 1
ATOM 737 O O . LEU A 1 97 ? 7.091 18.028 -9.444 1.00 39.97 97 LEU A O 1
ATOM 741 N N . ILE A 1 98 ? 5.836 16.757 -8.091 1.00 42.62 98 ILE A N 1
ATOM 742 C CA . ILE A 1 98 ? 5.470 15.751 -9.104 1.00 42.62 98 ILE A CA 1
ATOM 743 C C . ILE A 1 98 ? 4.213 16.176 -9.890 1.00 42.62 98 ILE A C 1
ATOM 745 O O . ILE A 1 98 ? 3.953 15.655 -10.972 1.00 42.62 98 ILE A O 1
ATOM 749 N N . LEU A 1 99 ? 3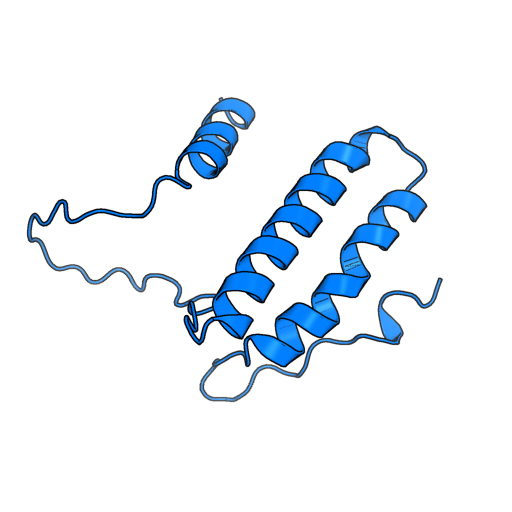.441 17.131 -9.364 1.00 40.97 99 LEU A N 1
ATOM 750 C CA . LEU A 1 99 ? 2.208 17.647 -9.974 1.00 40.97 99 LEU A CA 1
ATOM 751 C C . LEU A 1 99 ? 2.341 19.081 -10.526 1.00 40.97 99 LEU A C 1
ATOM 753 O O . LEU A 1 99 ? 1.331 19.649 -10.944 1.00 40.97 99 LEU A O 1
ATOM 757 N N . ALA A 1 100 ? 3.549 19.656 -10.519 1.00 41.97 100 ALA A N 1
ATOM 758 C CA . ALA A 1 100 ? 3.870 20.971 -11.082 1.00 41.97 100 ALA A CA 1
ATOM 759 C C . ALA A 1 100 ? 4.636 20.858 -12.407 1.00 41.97 100 ALA A C 1
ATOM 761 O O . ALA A 1 100 ? 5.423 19.896 -12.555 1.00 41.97 100 ALA A O 1
#

InterPro domains:
  IPR014830 Glycolipid transfer protein domain [PF08718] (18-55)
  IPR036497 Glycolipid transfer protein superfamily [G3DSA:1.10.3520.10] (1-97)
  IPR036497 Glycolipid transfer protein superfamily [SSF110004] (9-55)

Mean predicted aligned error: 13.0 Å

pLDDT: mean 70.29, std 21.38, range [35.72, 94.44]

Secondary structure (DSSP, 8-state):
--TTTSSPPPPPPTT----HHHHHHHHHTSGGGGGGG--GGGHHHHHHHHHHHHHHHHHHHTT----S------------------STHHHHHHHHHH--

Solvent-accessible surface area (backbone atoms only — not comparable to full-atom values): 6542 Å² total; per-residue (Å²): 138,61,73,63,77,80,42,64,74,77,80,81,46,95,86,66,64,71,63,58,65,68,49,52,57,32,55,65,56,49,44,67,56,42,65,74,69,78,46,77,84,37,49,65,57,30,50,52,55,48,49,53,51,51,54,52,51,53,33,46,76,69,70,46,75,71,71,87,70,72,73,81,69,86,69,89,70,90,76,95,74,94,74,81,75,79,85,63,55,62,60,62,52,50,56,56,63,74,76,102

Organism: Castor canadensis (NCBI:txid51338)

Sequence (100 aa):
MALLAEHLLKPLPADKQIETGPFLEAVSHLPPFFDCLGSPVFTPIKADISGNITVRTQYTHRGLNLPLAAAPQPKEGGGDRKDSWPSSTSSLQSWLLILA

Foldseek 3Di:
DCLLVVLDADPQDPVRAGDLPSVLVSLCSVLVVLVVVVDC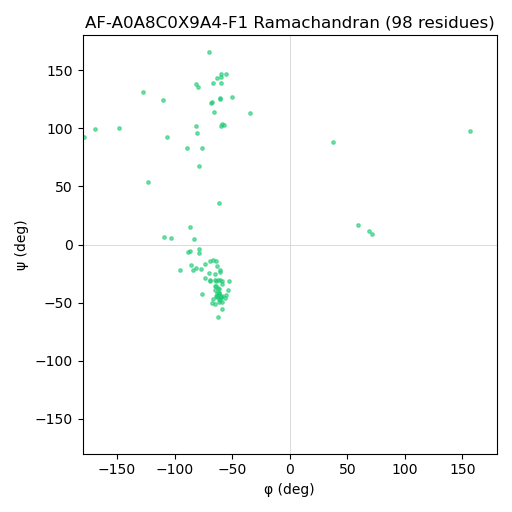VCVVVSVVSNVVSVVQVVCVVVVNNDRPDPPPPPPPDDDDDPPDDPPPCVVVVVVVVVVD